Protein AF-A0A8C0AY41-F1 (afdb_monomer_lite)

Sequence (100 aa):
LYASNGETKVIDTNKLPVIRKKIRPIAKQGPLESRHLWQHVTNSLKEGNIDAATEHKHRLEERQRAEERQRVALTMPWKPKYFAKEGDGWLYLNPLWKTH

Radius of gyration: 20.91 Å; chains: 1; bounding box: 33×52×48 Å

Organism: NCBI:txid224669

pLDDT: mean 91.55, std 12.33, range [37.72, 98.75]

Foldseek 3Di:
DDDPPNDDDDDDPVPDDDDDDDDDDLVPDDCPDVCNVQVQLVVCVVVVNNVSNVVSVVVSVVVVVVVVVVCVVVVHDDDDPQWDDDPPDIDGPDDPVPDD

InterPro domains:
  IPR000648 Oxysterol-binding protein [PF01237] (44-98)
  IPR000648 Oxysterol-binding protein [PTHR10972] (13-90)
  IPR037239 Oxysterol-binding protein superfamily [SSF144000] (7-99)

Structure (mmCIF, N/CA/C/O backbone):
data_AF-A0A8C0AY41-F1
#
_entry.id   AF-A0A8C0AY41-F1
#
loop_
_atom_site.group_PDB
_atom_site.id
_atom_site.type_symbol
_atom_site.label_atom_id
_atom_site.label_alt_id
_atom_site.label_comp_id
_atom_site.label_asym_id
_atom_site.label_entity_id
_atom_site.label_seq_id
_atom_site.pdbx_PDB_ins_code
_atom_site.Cartn_x
_atom_site.Cartn_y
_atom_site.Cartn_z
_atom_site.occupancy
_atom_site.B_iso_or_equiv
_atom_site.auth_seq_id
_atom_site.auth_comp_id
_atom_site.auth_asym_id
_atom_site.auth_atom_id
_atom_site.pdbx_PDB_model_num
ATOM 1 N N . LEU A 1 1 ? 2.010 24.049 17.092 1.00 43.34 1 LEU A N 1
ATOM 2 C CA . LEU A 1 1 ? 1.188 25.198 17.530 1.00 43.34 1 LEU A CA 1
ATOM 3 C C . LEU A 1 1 ? 1.234 25.240 19.051 1.00 43.34 1 LEU A C 1
ATOM 5 O O . LEU A 1 1 ? 0.388 24.639 19.698 1.00 43.34 1 LEU A O 1
ATOM 9 N N . TYR A 1 2 ? 2.276 25.849 19.613 1.00 37.72 2 TYR A N 1
ATOM 10 C CA . TYR A 1 2 ? 2.330 26.122 21.048 1.00 37.72 2 TYR A CA 1
ATOM 11 C C . TYR A 1 2 ? 1.508 27.385 21.289 1.00 37.72 2 TYR A C 1
ATOM 13 O O . TYR A 1 2 ? 1.724 28.389 20.610 1.00 37.72 2 TYR A O 1
ATOM 21 N N . ALA A 1 3 ? 0.519 27.320 22.177 1.00 54.38 3 ALA A N 1
ATOM 22 C CA . ALA A 1 3 ? -0.160 28.523 22.631 1.00 54.38 3 ALA A CA 1
ATOM 23 C C . ALA A 1 3 ? 0.858 29.368 23.416 1.00 54.38 3 ALA A C 1
ATOM 25 O O . ALA A 1 3 ? 1.620 28.831 24.221 1.00 54.38 3 ALA A O 1
ATOM 26 N N . SER A 1 4 ? 0.907 30.676 23.158 1.00 64.50 4 SER A N 1
ATOM 27 C CA . SER A 1 4 ? 1.909 31.605 23.707 1.00 64.50 4 SER A CA 1
ATOM 28 C C . SER A 1 4 ? 1.799 31.841 25.223 1.00 64.50 4 SER A C 1
ATOM 30 O O . SER A 1 4 ? 2.434 32.749 25.745 1.00 64.50 4 SER A O 1
ATOM 32 N N . ASN A 1 5 ? 0.989 31.053 25.930 1.00 64.44 5 ASN A N 1
ATOM 33 C CA . ASN A 1 5 ? 0.689 31.168 27.357 1.00 64.44 5 ASN A CA 1
ATOM 34 C C . ASN A 1 5 ? 1.175 29.964 28.189 1.00 64.44 5 ASN A C 1
ATOM 36 O O . ASN A 1 5 ? 0.856 29.881 29.369 1.00 64.44 5 ASN A O 1
ATOM 40 N N . GLY A 1 6 ? 1.918 29.019 27.602 1.00 63.97 6 GLY A N 1
ATOM 41 C CA . GLY A 1 6 ? 2.394 27.831 28.324 1.00 63.97 6 GLY A CA 1
ATOM 42 C C . GLY A 1 6 ? 1.305 26.793 28.632 1.00 63.97 6 GLY A C 1
ATOM 43 O O . GLY A 1 6 ? 1.596 25.777 29.262 1.00 63.97 6 GLY A O 1
ATOM 44 N N . GLU A 1 7 ? 0.067 26.986 28.161 1.00 67.56 7 GLU A N 1
ATOM 45 C CA . GLU A 1 7 ? -0.987 25.983 28.303 1.00 67.56 7 GLU A CA 1
ATOM 46 C C . GLU A 1 7 ? -0.770 24.826 27.325 1.00 67.56 7 GLU A C 1
ATOM 48 O O . GLU A 1 7 ? -0.838 24.973 26.099 1.00 67.56 7 GLU A O 1
ATOM 53 N N . THR A 1 8 ? -0.563 23.632 27.875 1.00 72.56 8 THR A N 1
ATOM 54 C CA . THR A 1 8 ? -0.574 22.400 27.087 1.00 72.56 8 THR A CA 1
ATOM 55 C C . THR A 1 8 ? -2.021 21.980 26.854 1.00 72.56 8 THR A C 1
ATOM 57 O O . THR A 1 8 ? -2.698 21.507 27.765 1.00 72.56 8 THR A O 1
ATOM 60 N N . LYS A 1 9 ? -2.514 22.134 25.621 1.00 79.06 9 LYS A N 1
ATOM 61 C CA . LYS A 1 9 ? -3.829 21.614 25.225 1.00 79.06 9 LYS A CA 1
ATOM 62 C C . LYS A 1 9 ? -3.728 20.111 24.977 1.00 79.06 9 LYS A C 1
ATOM 64 O O . LYS A 1 9 ? -3.204 19.683 23.950 1.00 79.06 9 LYS A O 1
ATOM 69 N N . VAL A 1 10 ? -4.233 19.319 25.918 1.00 88.38 10 VAL A N 1
ATOM 70 C CA . VAL A 1 10 ? -4.354 17.861 25.787 1.00 88.38 10 VAL A CA 1
ATOM 71 C C . VAL A 1 10 ? -5.707 17.524 25.164 1.00 88.38 10 VAL A C 1
ATOM 73 O O . VAL A 1 10 ? -6.738 18.046 25.584 1.00 88.38 10 VAL A O 1
ATOM 76 N N . ILE A 1 11 ? -5.705 16.654 24.153 1.00 90.56 11 ILE A N 1
ATOM 77 C CA . ILE A 1 11 ? -6.919 16.169 23.490 1.00 90.56 11 ILE A CA 1
ATOM 78 C C . ILE A 1 11 ? -7.170 14.725 23.921 1.00 90.56 11 ILE A C 1
ATOM 80 O O . ILE A 1 11 ? -6.297 13.872 23.782 1.00 90.56 11 ILE A O 1
ATOM 84 N N . ASP A 1 12 ? -8.380 14.451 24.406 1.00 92.25 12 ASP A N 1
ATOM 85 C CA . ASP A 1 12 ? -8.841 13.099 24.719 1.00 92.25 12 ASP A CA 1
ATOM 86 C C . ASP A 1 12 ? -9.343 12.407 23.445 1.00 92.25 12 ASP A C 1
ATOM 88 O O . ASP A 1 12 ? -10.417 12.718 22.924 1.00 92.25 12 ASP A O 1
ATOM 92 N N . THR A 1 13 ? -8.555 11.467 22.926 1.00 93.69 13 THR A N 1
ATOM 93 C CA . THR A 1 13 ? -8.851 10.767 21.670 1.00 93.69 13 THR A CA 1
ATOM 94 C C . THR A 1 13 ? -10.049 9.824 21.769 1.00 93.69 13 THR A C 1
ATOM 96 O O . THR A 1 13 ? -10.673 9.561 20.743 1.00 93.69 13 THR A O 1
ATOM 99 N N . ASN A 1 14 ? -10.431 9.372 22.970 1.00 94.25 14 ASN A N 1
ATOM 100 C CA . ASN A 1 14 ? -11.604 8.510 23.165 1.00 94.25 14 ASN A CA 1
ATOM 101 C C . ASN A 1 14 ? -12.921 9.273 22.979 1.00 94.25 14 ASN A C 1
ATOM 103 O O . ASN A 1 14 ? -13.955 8.671 22.696 1.00 94.25 14 ASN A O 1
ATOM 107 N N . LYS A 1 15 ? -12.888 10.602 23.131 1.00 93.38 15 LYS A N 1
ATOM 108 C CA . LYS A 1 15 ? -14.055 11.482 22.971 1.00 93.38 15 LYS A CA 1
ATOM 109 C C . LYS A 1 15 ? -14.248 11.972 21.538 1.00 93.38 15 LYS A C 1
ATOM 111 O O . LYS A 1 15 ? -15.257 12.610 21.245 1.00 93.38 15 LYS A O 1
ATOM 116 N N . LEU A 1 16 ? -13.297 11.705 20.644 1.00 94.31 16 LEU A N 1
ATOM 117 C CA . LEU A 1 16 ? -13.374 12.152 19.259 1.00 94.31 16 LEU A CA 1
ATOM 118 C C . LEU A 1 16 ? -14.110 11.128 18.382 1.00 94.31 16 LEU A C 1
ATOM 120 O O . LEU A 1 16 ? -13.796 9.937 18.427 1.00 94.31 16 LEU A O 1
ATOM 124 N N . PRO A 1 17 ? -15.042 11.565 17.518 1.00 95.00 17 PRO A N 1
ATOM 125 C CA . PRO A 1 17 ? -15.669 10.669 16.559 1.00 95.00 17 PRO A CA 1
ATOM 126 C C . PRO A 1 17 ? -14.665 10.220 15.486 1.00 95.00 17 PRO A C 1
ATOM 128 O O . PRO A 1 17 ? -13.942 11.027 14.897 1.00 95.00 17 PRO A O 1
ATOM 131 N N . VAL A 1 18 ? -14.664 8.924 15.166 1.00 95.38 18 VAL A N 1
ATOM 132 C CA . VAL A 1 18 ? -13.842 8.371 14.079 1.00 95.38 18 VAL A CA 1
ATOM 133 C C . VAL A 1 18 ? -14.531 8.602 12.733 1.00 95.38 18 VAL A C 1
ATOM 135 O O . VAL A 1 18 ? -15.490 7.916 12.377 1.00 95.38 18 VAL A O 1
ATOM 138 N N . ILE A 1 19 ? -14.007 9.532 11.935 1.00 95.25 19 ILE A N 1
ATOM 139 C CA . ILE A 1 19 ? -14.513 9.810 10.585 1.00 95.25 19 ILE A CA 1
ATOM 140 C C . ILE A 1 19 ? -13.825 8.879 9.578 1.00 95.25 19 ILE A C 1
ATOM 142 O O . ILE A 1 19 ? -12.645 9.028 9.257 1.00 95.25 19 ILE A O 1
ATOM 146 N N . ARG A 1 20 ? -14.564 7.897 9.050 1.00 95.44 20 ARG A N 1
ATOM 147 C CA . ARG A 1 20 ? -14.034 6.940 8.064 1.00 95.44 20 ARG A CA 1
ATOM 148 C C . ARG A 1 20 ? -13.927 7.563 6.670 1.00 95.44 20 ARG A C 1
ATOM 150 O O . ARG A 1 20 ? -14.835 8.250 6.206 1.00 95.44 20 ARG A O 1
ATOM 157 N N . LYS A 1 21 ? -12.849 7.239 5.949 1.00 94.62 21 LYS A N 1
ATOM 158 C CA . LYS A 1 21 ? -12.685 7.612 4.535 1.00 94.62 21 LYS A CA 1
ATOM 159 C C . LYS A 1 21 ? -13.758 6.939 3.668 1.00 94.62 21 LYS A C 1
ATOM 161 O O . LYS A 1 21 ? -13.966 5.729 3.768 1.00 94.62 21 LYS A O 1
ATOM 166 N N . LYS A 1 22 ? -14.385 7.703 2.767 1.00 95.88 22 LYS A N 1
ATOM 167 C CA . LYS A 1 22 ? -15.245 7.162 1.701 1.00 95.88 22 LYS A CA 1
ATOM 168 C C . LYS A 1 22 ? -14.362 6.595 0.592 1.00 95.88 22 LYS A C 1
ATOM 170 O O . LYS A 1 22 ? -13.484 7.288 0.090 1.00 95.88 22 LYS A O 1
ATOM 175 N N . ILE A 1 23 ? -14.567 5.331 0.237 1.00 95.44 23 ILE A N 1
ATOM 176 C CA . ILE A 1 23 ? -13.727 4.612 -0.729 1.00 95.44 23 ILE A CA 1
ATOM 177 C C . ILE A 1 23 ? -14.640 3.901 -1.725 1.00 95.44 23 ILE A C 1
ATOM 179 O O . ILE A 1 23 ? -15.675 3.358 -1.337 1.00 95.44 23 ILE A O 1
ATOM 183 N N . ARG A 1 24 ? -14.266 3.911 -3.009 1.00 96.94 24 ARG A N 1
ATOM 184 C CA . ARG A 1 24 ? -15.043 3.261 -4.074 1.00 96.94 24 ARG A CA 1
ATOM 185 C C . ARG A 1 24 ? -15.113 1.736 -3.877 1.00 96.94 24 ARG A C 1
ATOM 187 O O . ARG A 1 24 ? -14.176 1.159 -3.315 1.00 96.94 24 ARG A O 1
ATOM 194 N N . PRO A 1 25 ? -16.168 1.063 -4.375 1.00 97.56 25 PRO A N 1
ATOM 195 C CA . PRO A 1 25 ? -16.218 -0.399 -4.435 1.00 97.56 25 PRO A CA 1
ATOM 196 C C . PRO A 1 25 ? -15.007 -0.980 -5.173 1.00 97.56 25 PRO A C 1
ATOM 198 O O . PRO A 1 25 ? -14.526 -0.356 -6.116 1.00 97.56 25 PRO A O 1
ATOM 201 N N . ILE A 1 26 ? -14.543 -2.173 -4.783 1.00 97.31 26 ILE A N 1
ATOM 202 C CA . ILE A 1 26 ? -13.339 -2.802 -5.365 1.00 97.31 26 ILE A CA 1
ATOM 203 C C . ILE A 1 26 ? -13.477 -3.000 -6.882 1.00 97.31 26 ILE A C 1
ATOM 205 O O . ILE A 1 26 ? -12.545 -2.694 -7.614 1.00 97.31 26 ILE A O 1
ATOM 209 N N . ALA A 1 27 ? -14.667 -3.364 -7.370 1.00 97.25 27 ALA A N 1
ATOM 210 C CA . ALA A 1 27 ? -14.950 -3.486 -8.806 1.00 97.25 27 ALA A CA 1
ATOM 211 C C . ALA A 1 27 ? -14.752 -2.177 -9.606 1.00 97.25 27 ALA A C 1
ATOM 213 O O . ALA A 1 27 ? -14.666 -2.207 -10.827 1.00 97.25 27 ALA A O 1
ATOM 214 N N . LYS A 1 28 ? -14.689 -1.020 -8.930 1.00 97.75 28 LYS A N 1
ATOM 215 C CA . LYS A 1 28 ? -14.425 0.306 -9.518 1.00 97.75 28 LYS A CA 1
ATOM 216 C C . LYS A 1 28 ? -13.031 0.845 -9.165 1.00 97.75 28 LYS A C 1
ATOM 218 O O . LYS A 1 28 ? -12.786 2.045 -9.310 1.00 97.75 28 LYS A O 1
ATOM 223 N N . GLN A 1 29 ? -12.151 0.006 -8.626 1.00 98.12 29 GLN A N 1
ATOM 224 C CA . GLN A 1 29 ? -10.773 0.358 -8.304 1.00 98.12 29 GLN A CA 1
ATOM 225 C C . GLN A 1 29 ? -9.817 -0.223 -9.345 1.00 98.12 29 GLN A C 1
ATOM 227 O O . GLN A 1 29 ? -9.973 -1.363 -9.782 1.00 98.12 29 GLN A O 1
ATOM 232 N N . GLY A 1 30 ? -8.795 0.546 -9.713 1.00 97.31 30 GLY A N 1
ATOM 233 C CA . GLY A 1 30 ? -7.719 0.067 -10.574 1.00 97.31 30 GLY A CA 1
ATOM 234 C C . GLY A 1 30 ? -6.928 -1.087 -9.937 1.00 97.31 30 GLY A C 1
ATOM 235 O O . GLY A 1 30 ? -6.920 -1.230 -8.713 1.00 97.31 30 GLY A O 1
ATOM 236 N N . PRO A 1 31 ? -6.209 -1.887 -10.742 1.00 96.31 31 PRO A N 1
ATOM 237 C CA . PRO A 1 31 ? -5.516 -3.091 -10.270 1.00 96.31 31 PRO A CA 1
ATOM 238 C C . PRO A 1 31 ? -4.394 -2.811 -9.258 1.00 96.31 31 PRO A C 1
ATOM 240 O O . PRO A 1 31 ? -4.036 -3.691 -8.484 1.00 96.31 31 PRO A O 1
ATOM 243 N N . LEU A 1 32 ? -3.839 -1.593 -9.253 1.00 96.19 32 LEU A N 1
ATOM 244 C CA . LEU A 1 32 ? -2.786 -1.160 -8.324 1.00 96.19 32 LEU A CA 1
ATOM 245 C C . LEU A 1 32 ? -3.325 -0.363 -7.123 1.00 96.19 32 LEU A C 1
ATOM 247 O O . LEU A 1 32 ? -2.545 0.085 -6.285 1.00 96.19 32 LEU A O 1
ATOM 251 N N . GLU A 1 33 ? -4.642 -0.152 -7.023 1.00 97.31 33 GLU A N 1
ATOM 252 C CA . GLU A 1 33 ? -5.237 0.470 -5.837 1.00 97.31 33 GLU A CA 1
ATOM 253 C C . GLU A 1 33 ? -5.238 -0.528 -4.673 1.00 97.31 33 GLU A C 1
ATOM 255 O O . GLU A 1 33 ? -5.599 -1.692 -4.836 1.00 97.31 33 GLU A O 1
ATOM 260 N N . SER A 1 34 ? -4.852 -0.078 -3.476 1.00 97.56 34 SER A N 1
ATOM 261 C CA . SER A 1 34 ? -4.466 -0.973 -2.378 1.00 97.56 34 SER A CA 1
ATOM 262 C C . SER A 1 34 ? -5.527 -2.005 -1.990 1.00 97.56 34 SER A C 1
ATOM 264 O O . SER A 1 34 ? -5.171 -3.150 -1.740 1.00 97.56 34 SER A O 1
ATOM 266 N N . ARG A 1 35 ? -6.821 -1.643 -1.944 1.00 97.38 35 ARG A N 1
ATOM 267 C CA . ARG A 1 35 ? -7.866 -2.614 -1.560 1.00 97.38 35 ARG A CA 1
ATOM 268 C C . ARG A 1 35 ? -8.091 -3.677 -2.627 1.00 97.38 35 ARG A C 1
ATOM 270 O O . ARG A 1 35 ? -8.404 -4.799 -2.258 1.00 97.38 35 ARG A O 1
ATOM 277 N N . HIS A 1 36 ? -7.957 -3.327 -3.904 1.00 98.25 36 HIS A N 1
ATOM 278 C CA . HIS A 1 36 ? -8.030 -4.296 -4.993 1.00 98.25 36 HIS A CA 1
ATOM 279 C C . HIS A 1 36 ? -6.776 -5.176 -4.987 1.00 98.25 36 HIS A C 1
ATOM 281 O O . HIS A 1 36 ? -6.875 -6.395 -4.902 1.00 98.25 36 HIS A O 1
ATOM 287 N N . LEU A 1 37 ? -5.597 -4.551 -4.960 1.00 98.25 37 LEU A N 1
ATOM 288 C CA . LEU A 1 37 ? -4.306 -5.231 -5.015 1.00 98.25 37 LEU A CA 1
ATOM 289 C C . LEU A 1 37 ? -4.134 -6.275 -3.898 1.00 98.25 37 LEU A C 1
ATOM 291 O O . LEU A 1 37 ? -3.623 -7.362 -4.145 1.00 98.25 37 LEU A O 1
ATOM 295 N N . TRP A 1 38 ? -4.590 -5.956 -2.684 1.00 98.50 38 TRP A N 1
ATOM 296 C CA . TRP A 1 38 ? -4.458 -6.812 -1.500 1.00 98.50 38 TRP A CA 1
ATOM 297 C C . TRP A 1 38 ? -5.727 -7.600 -1.148 1.00 98.50 38 TRP A C 1
ATOM 299 O O . TRP A 1 38 ? -5.765 -8.231 -0.089 1.00 98.50 38 TRP A O 1
ATOM 309 N N . GLN A 1 39 ? -6.769 -7.580 -1.992 1.00 98.38 39 GLN A N 1
ATOM 310 C CA . GLN A 1 39 ? -8.088 -8.123 -1.642 1.00 98.38 39 GLN A CA 1
ATOM 311 C C . GLN A 1 39 ? -8.005 -9.564 -1.126 1.00 98.38 39 GLN A C 1
ATOM 313 O O . GLN A 1 39 ? -8.515 -9.846 -0.044 1.00 98.38 39 GLN A O 1
ATOM 318 N N . HIS A 1 40 ? -7.323 -10.446 -1.858 1.00 98.50 40 HIS A N 1
ATOM 319 C CA . HIS A 1 40 ? -7.230 -11.866 -1.517 1.00 98.50 40 HIS A CA 1
ATOM 320 C C . HIS A 1 40 ? -6.511 -12.105 -0.187 1.00 98.50 40 HIS A C 1
ATOM 322 O O . HIS A 1 40 ? -7.055 -12.784 0.674 1.00 98.50 40 HIS A O 1
ATOM 328 N N . VAL A 1 41 ? -5.367 -11.448 0.039 1.00 98.75 41 VAL A N 1
ATOM 329 C CA . VAL A 1 41 ? -4.644 -11.517 1.321 1.00 98.75 41 VAL A CA 1
ATOM 330 C C . VAL A 1 41 ? -5.554 -11.088 2.471 1.00 98.75 41 VAL A C 1
ATOM 332 O O . VAL A 1 41 ? -5.692 -11.795 3.464 1.00 98.75 41 VAL A O 1
ATOM 335 N N . THR A 1 42 ? -6.223 -9.940 2.333 1.00 98.31 42 THR A N 1
ATOM 336 C CA . THR A 1 42 ? -7.074 -9.411 3.408 1.00 98.31 42 THR A CA 1
ATOM 337 C C . THR A 1 42 ? -8.346 -10.224 3.638 1.00 98.31 42 THR A C 1
ATOM 339 O O . THR A 1 42 ? -8.855 -10.220 4.755 1.00 98.31 42 THR A O 1
ATOM 342 N N . ASN A 1 43 ? -8.869 -10.906 2.617 1.00 98.50 43 ASN A N 1
ATOM 343 C CA . ASN A 1 43 ? -10.015 -11.799 2.765 1.00 98.50 43 ASN A CA 1
ATOM 344 C C . ASN A 1 43 ? -9.612 -13.069 3.520 1.00 98.50 43 ASN A C 1
ATOM 346 O O . ASN A 1 43 ? -10.232 -13.369 4.534 1.00 98.50 43 ASN A O 1
ATOM 350 N N . SER A 1 44 ? -8.516 -13.723 3.126 1.00 98.75 44 SER A N 1
ATOM 351 C CA . SER A 1 44 ? -8.008 -14.907 3.829 1.00 98.75 44 SER A CA 1
ATOM 352 C C . SER A 1 44 ? -7.662 -14.607 5.289 1.00 98.75 44 SER A C 1
ATOM 354 O O . SER A 1 44 ? -8.005 -15.384 6.173 1.00 98.75 44 SER A O 1
ATOM 356 N N . LEU A 1 45 ? -7.079 -13.434 5.576 1.00 98.69 45 LEU A N 1
ATOM 357 C CA . LEU A 1 45 ? -6.838 -12.996 6.957 1.00 98.69 45 LEU A CA 1
ATOM 358 C C . LEU A 1 45 ? -8.135 -12.829 7.763 1.00 98.69 45 LEU A C 1
ATOM 360 O O . LEU A 1 45 ? -8.173 -13.204 8.930 1.00 98.69 45 LEU A O 1
ATOM 364 N N . LYS A 1 46 ? -9.202 -12.284 7.164 1.00 98.38 46 LYS A N 1
ATOM 365 C CA . LYS A 1 46 ? -10.511 -12.159 7.835 1.00 98.38 46 LYS A CA 1
ATOM 366 C C . LYS A 1 46 ? -11.158 -13.512 8.110 1.00 98.38 46 LYS A C 1
ATOM 368 O O . LYS A 1 46 ? -11.880 -13.638 9.090 1.00 98.38 46 LYS A O 1
ATOM 373 N N . GLU A 1 47 ? -10.908 -14.489 7.249 1.00 98.44 47 GLU A N 1
ATOM 374 C CA . GLU A 1 47 ? -11.374 -15.871 7.395 1.00 98.44 47 GLU A CA 1
ATOM 375 C C . GLU A 1 47 ? -10.490 -16.690 8.353 1.00 98.44 47 GLU A C 1
ATOM 377 O O . GLU A 1 47 ? -10.820 -17.828 8.667 1.00 98.44 47 GLU A O 1
ATOM 382 N N . GLY A 1 48 ? -9.370 -16.129 8.825 1.00 98.38 48 GLY A N 1
ATOM 383 C CA . GLY A 1 48 ? -8.400 -16.831 9.669 1.00 98.38 48 GLY A CA 1
ATOM 384 C C . GLY A 1 48 ? -7.524 -17.839 8.914 1.00 98.38 48 GLY A C 1
ATOM 385 O O . GLY A 1 48 ? -6.779 -18.586 9.543 1.00 98.38 48 GLY A O 1
ATOM 386 N N . ASN A 1 49 ? -7.572 -17.860 7.579 1.00 98.50 49 ASN A N 1
ATOM 387 C CA . ASN A 1 49 ? -6.773 -18.754 6.748 1.00 98.50 49 ASN A CA 1
ATOM 388 C C . ASN A 1 49 ? -5.388 -18.145 6.467 1.00 98.50 49 ASN A C 1
ATOM 390 O O . ASN A 1 49 ? -5.184 -17.406 5.498 1.00 98.50 49 ASN A O 1
ATOM 394 N N . ILE A 1 50 ? -4.436 -18.441 7.351 1.00 98.62 50 ILE A N 1
ATOM 395 C CA . ILE A 1 50 ? -3.075 -17.888 7.302 1.00 98.62 50 ILE A CA 1
ATOM 396 C C . ILE A 1 50 ? -2.266 -18.440 6.125 1.00 98.62 50 ILE A C 1
ATOM 398 O O . ILE A 1 50 ? -1.521 -17.684 5.494 1.00 98.62 50 ILE A O 1
ATOM 402 N N . ASP A 1 51 ? -2.445 -19.716 5.786 1.00 98.69 51 ASP A N 1
ATOM 403 C CA . ASP A 1 51 ? -1.727 -20.354 4.679 1.00 98.69 51 ASP A CA 1
ATOM 404 C C . ASP A 1 51 ? -2.109 -19.703 3.345 1.00 98.69 51 ASP A C 1
ATOM 406 O O . ASP A 1 51 ? -1.239 -19.234 2.607 1.00 98.69 51 ASP A O 1
ATOM 410 N N . ALA A 1 52 ? -3.412 -19.536 3.091 1.00 98.69 52 ALA A N 1
ATOM 411 C CA . ALA A 1 52 ? -3.896 -18.855 1.890 1.00 98.69 52 ALA A CA 1
ATOM 412 C C . ALA A 1 52 ? -3.465 -17.379 1.844 1.00 98.69 52 ALA A C 1
ATOM 414 O O . ALA A 1 52 ? -3.064 -16.872 0.793 1.00 98.69 52 ALA A O 1
ATOM 415 N N . ALA A 1 53 ? -3.492 -16.672 2.982 1.00 98.75 53 ALA A N 1
ATOM 416 C CA . ALA A 1 53 ? -3.002 -15.295 3.051 1.00 98.75 53 ALA A CA 1
ATOM 417 C C . ALA A 1 53 ? -1.513 -15.200 2.675 1.00 98.75 53 ALA A C 1
ATOM 419 O O . ALA A 1 53 ? -1.116 -14.292 1.936 1.00 98.75 53 ALA A O 1
ATOM 420 N N . THR A 1 54 ? -0.704 -16.148 3.153 1.00 98.69 54 THR A N 1
ATOM 421 C CA . THR A 1 54 ? 0.733 -16.233 2.871 1.00 98.69 54 THR A CA 1
ATOM 422 C C . THR A 1 54 ? 0.992 -16.517 1.397 1.00 98.69 54 THR A C 1
ATOM 424 O O . THR A 1 54 ? 1.802 -15.822 0.782 1.00 98.69 54 THR A O 1
ATOM 427 N N . GLU A 1 55 ? 0.266 -17.459 0.796 1.00 98.75 55 GLU A N 1
ATOM 428 C CA . GLU A 1 55 ? 0.378 -17.771 -0.631 1.00 98.75 55 GLU A CA 1
ATOM 429 C C . GLU A 1 55 ? 0.000 -16.565 -1.506 1.00 98.75 55 GLU A C 1
ATOM 431 O O . GLU A 1 55 ? 0.754 -16.167 -2.401 1.00 98.75 55 GLU A O 1
ATOM 436 N N . HIS A 1 56 ? -1.132 -15.915 -1.216 1.00 98.75 56 HIS A N 1
ATOM 437 C CA . HIS A 1 56 ? -1.564 -14.720 -1.940 1.00 98.75 56 HIS A CA 1
ATOM 438 C C . HIS A 1 56 ? -0.557 -13.570 -1.818 1.00 98.75 56 HIS A C 1
ATOM 440 O O . HIS A 1 56 ? -0.275 -12.897 -2.815 1.00 98.75 56 HIS A O 1
ATOM 446 N N . LYS A 1 57 ? 0.015 -13.362 -0.624 1.00 98.75 57 LYS A N 1
ATOM 447 C CA . LYS A 1 57 ? 1.071 -12.368 -0.393 1.00 98.75 57 LYS A CA 1
ATOM 448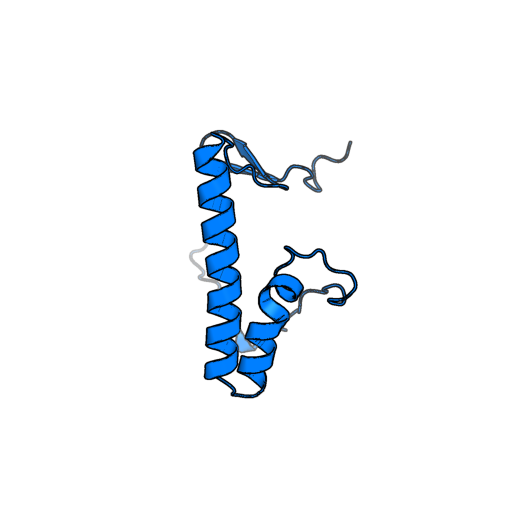 C C . LYS A 1 57 ? 2.320 -12.710 -1.200 1.00 98.75 57 LYS A C 1
ATOM 450 O O . LYS A 1 57 ? 2.837 -11.850 -1.910 1.00 98.75 57 LYS A O 1
ATOM 455 N N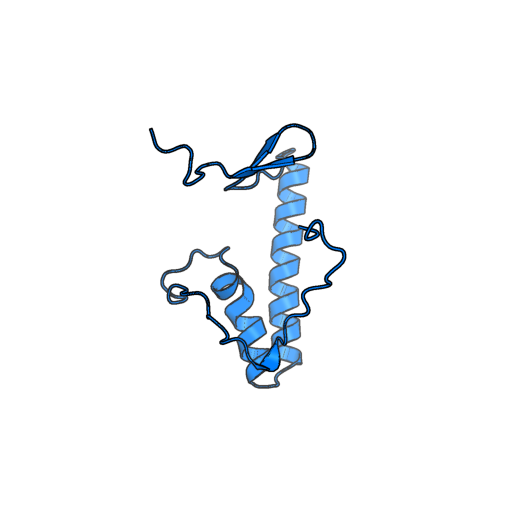 . HIS A 1 58 ? 2.772 -13.960 -1.133 1.00 98.75 58 HIS A N 1
ATOM 456 C CA . HIS A 1 58 ? 3.960 -14.416 -1.842 1.00 98.75 58 HIS A CA 1
ATOM 457 C C . HIS A 1 58 ? 3.826 -14.204 -3.355 1.00 98.75 58 HIS A C 1
ATOM 459 O O . HIS A 1 58 ? 4.698 -13.592 -3.971 1.00 98.75 58 HIS A O 1
ATOM 465 N N . ARG A 1 59 ? 2.695 -14.612 -3.944 1.00 98.56 59 ARG A N 1
ATOM 466 C CA . ARG A 1 59 ? 2.410 -14.421 -5.374 1.00 98.56 59 ARG A CA 1
ATOM 467 C C . ARG A 1 59 ? 2.429 -12.947 -5.781 1.00 98.56 59 ARG A C 1
ATOM 469 O O . ARG A 1 59 ? 2.963 -12.605 -6.838 1.00 98.56 59 ARG A O 1
ATOM 476 N N . LEU A 1 60 ? 1.836 -12.074 -4.964 1.00 98.38 60 LEU A N 1
ATOM 477 C CA . LEU A 1 60 ? 1.815 -10.633 -5.211 1.00 98.38 60 LEU A CA 1
ATOM 478 C C . LEU A 1 60 ? 3.235 -10.047 -5.236 1.00 98.38 60 LEU A C 1
ATOM 480 O O . LEU A 1 60 ? 3.587 -9.319 -6.166 1.00 98.38 60 LEU A O 1
ATOM 484 N N . GLU A 1 61 ? 4.033 -10.364 -4.219 1.00 98.50 61 GLU A N 1
ATOM 485 C CA . GLU A 1 61 ? 5.389 -9.839 -4.044 1.00 98.50 61 GLU A CA 1
ATOM 486 C C . GLU A 1 61 ? 6.361 -10.398 -5.086 1.00 98.50 61 GLU A C 1
ATOM 488 O O . GLU A 1 61 ? 7.212 -9.661 -5.581 1.00 98.50 61 GLU A O 1
ATOM 493 N N . GLU A 1 62 ? 6.225 -11.672 -5.465 1.00 98.56 62 GLU A N 1
ATOM 494 C CA . GLU A 1 62 ? 7.034 -12.275 -6.530 1.00 98.56 62 GLU A CA 1
ATOM 495 C C . GLU A 1 62 ? 6.772 -11.595 -7.874 1.00 98.56 62 GLU A C 1
ATOM 497 O O . GLU A 1 62 ? 7.715 -11.253 -8.588 1.00 98.56 62 GLU A O 1
ATOM 502 N N . ARG A 1 63 ? 5.501 -11.308 -8.194 1.00 98.00 63 ARG A N 1
ATOM 503 C CA . ARG A 1 63 ? 5.153 -10.539 -9.395 1.00 98.00 63 ARG A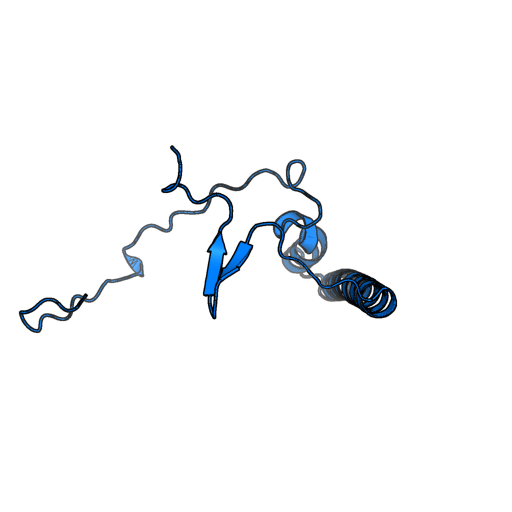 CA 1
ATOM 504 C C . ARG A 1 63 ? 5.833 -9.168 -9.391 1.00 98.00 63 ARG A C 1
ATOM 506 O O . ARG A 1 63 ? 6.436 -8.794 -10.391 1.00 98.00 63 ARG A O 1
ATOM 513 N N . GLN A 1 64 ? 5.792 -8.443 -8.272 1.00 97.44 64 GLN A N 1
ATOM 514 C CA . GLN A 1 64 ? 6.448 -7.134 -8.165 1.00 97.44 64 GLN A CA 1
ATOM 515 C C . GLN A 1 64 ? 7.976 -7.231 -8.296 1.00 97.44 64 GLN A C 1
ATOM 517 O O . GLN A 1 64 ? 8.578 -6.411 -8.987 1.00 97.44 64 GLN A O 1
ATOM 522 N N . ARG A 1 65 ? 8.603 -8.261 -7.708 1.00 98.25 65 ARG A N 1
ATOM 523 C CA . ARG A 1 65 ? 10.044 -8.528 -7.863 1.00 98.25 65 ARG A CA 1
ATOM 524 C C . ARG A 1 65 ? 10.419 -8.887 -9.302 1.00 98.25 65 ARG A C 1
ATOM 526 O O . ARG A 1 65 ? 11.488 -8.504 -9.770 1.00 98.25 65 ARG A O 1
ATOM 533 N N . ALA A 1 66 ? 9.568 -9.605 -10.032 1.00 98.06 66 ALA A N 1
ATOM 534 C CA . ALA A 1 66 ? 9.773 -9.873 -11.456 1.00 98.06 66 ALA A CA 1
ATOM 535 C C . ALA A 1 66 ? 9.660 -8.594 -12.309 1.00 98.06 66 ALA A C 1
ATOM 537 O O . ALA A 1 66 ? 10.542 -8.328 -13.124 1.00 98.06 66 ALA A O 1
ATOM 538 N N . GLU A 1 67 ? 8.635 -7.769 -12.074 1.00 96.00 67 GLU A N 1
ATOM 539 C CA . GLU A 1 67 ? 8.457 -6.474 -12.750 1.00 96.00 67 GLU A CA 1
ATOM 540 C C . GLU A 1 67 ? 9.642 -5.530 -12.495 1.00 96.00 67 GLU A C 1
ATOM 542 O O . GLU A 1 67 ? 10.106 -4.838 -13.401 1.00 96.00 67 GLU A O 1
ATOM 547 N N . GLU A 1 68 ? 10.171 -5.508 -11.271 1.00 96.25 68 GLU A N 1
ATOM 548 C CA . GLU A 1 68 ? 11.357 -4.726 -10.932 1.00 96.25 68 GLU A CA 1
ATOM 549 C C . GLU A 1 68 ? 12.609 -5.220 -11.659 1.00 96.25 68 GLU A C 1
ATOM 551 O O . GLU A 1 68 ? 13.301 -4.411 -12.279 1.00 96.25 68 GLU A O 1
ATOM 556 N N . ARG A 1 69 ? 12.864 -6.537 -11.662 1.00 97.06 69 ARG A N 1
ATOM 557 C CA . ARG A 1 69 ? 13.968 -7.134 -12.432 1.00 97.06 69 ARG A CA 1
ATOM 558 C C . ARG A 1 69 ? 13.884 -6.762 -13.911 1.00 97.06 69 ARG A C 1
ATOM 560 O O . ARG A 1 69 ? 14.895 -6.389 -14.501 1.00 97.06 69 ARG A O 1
ATOM 567 N N . GLN A 1 70 ? 12.685 -6.804 -14.493 1.00 97.25 70 GLN A N 1
ATOM 568 C CA . GLN A 1 70 ? 12.464 -6.406 -15.882 1.00 97.25 70 GLN A CA 1
ATOM 569 C C . GLN A 1 70 ? 12.759 -4.917 -16.105 1.00 97.25 70 GLN A C 1
ATOM 571 O O . GLN A 1 70 ? 13.432 -4.567 -17.071 1.00 97.25 70 GLN A O 1
ATOM 576 N N . ARG A 1 71 ? 12.302 -4.032 -15.210 1.00 96.38 71 ARG A N 1
ATOM 577 C CA . ARG A 1 71 ? 12.605 -2.594 -15.294 1.00 96.38 71 ARG A CA 1
ATOM 578 C C . ARG A 1 71 ? 14.105 -2.321 -15.254 1.00 96.38 71 ARG A C 1
ATOM 580 O O . ARG A 1 71 ? 14.588 -1.546 -16.073 1.00 96.38 71 ARG A O 1
ATOM 587 N N . VAL A 1 72 ? 14.832 -2.970 -14.343 1.00 95.56 72 VAL A N 1
ATOM 588 C CA . VAL A 1 72 ? 16.294 -2.839 -14.237 1.00 95.56 72 VAL A CA 1
ATOM 589 C C . VAL A 1 72 ? 16.976 -3.338 -15.509 1.00 95.56 72 VAL A C 1
ATOM 591 O O . VAL A 1 72 ? 17.796 -2.616 -16.067 1.00 95.56 72 VAL A O 1
ATOM 594 N N . ALA A 1 73 ? 16.593 -4.515 -16.016 1.00 96.38 73 ALA A N 1
ATOM 595 C CA . ALA A 1 73 ? 17.149 -5.071 -17.252 1.00 96.38 73 ALA A CA 1
ATOM 596 C C . ALA A 1 73 ? 16.936 -4.151 -18.467 1.00 96.38 73 ALA A C 1
ATOM 598 O O . ALA A 1 73 ? 17.797 -4.054 -19.336 1.00 96.38 73 ALA A O 1
ATOM 599 N N . LEU A 1 74 ? 15.808 -3.438 -18.506 1.00 96.81 74 LEU A N 1
ATOM 600 C CA . LEU A 1 74 ? 15.480 -2.470 -19.555 1.00 96.81 74 LEU A CA 1
ATOM 601 C C . LEU A 1 74 ? 15.995 -1.050 -19.264 1.00 96.81 74 LEU A C 1
ATOM 603 O O . LEU A 1 74 ? 15.706 -0.135 -20.031 1.00 96.81 74 LEU A O 1
ATOM 607 N N . THR A 1 75 ? 16.729 -0.834 -18.165 1.00 95.81 75 THR A N 1
ATOM 608 C CA . THR A 1 75 ? 17.188 0.497 -17.716 1.00 95.81 75 THR A CA 1
ATOM 609 C C . THR A 1 75 ? 16.032 1.512 -17.617 1.00 95.81 75 THR A C 1
ATOM 611 O O . THR A 1 75 ? 16.174 2.708 -17.868 1.00 95.81 75 THR A O 1
ATOM 614 N N . MET A 1 76 ? 14.839 1.036 -17.248 1.00 93.69 76 MET A N 1
ATOM 615 C CA . MET A 1 76 ? 13.643 1.857 -17.090 1.00 93.69 76 MET A CA 1
ATOM 616 C C . MET A 1 76 ? 13.474 2.257 -15.619 1.00 93.69 76 MET A C 1
ATOM 618 O O . MET A 1 76 ? 13.126 1.409 -14.794 1.00 93.69 76 MET A O 1
ATOM 622 N N . PRO A 1 77 ? 13.661 3.539 -15.253 1.00 89.88 77 PRO A N 1
ATOM 623 C CA . PRO A 1 77 ? 13.452 3.973 -13.879 1.00 89.88 77 PRO A CA 1
ATOM 624 C C . PRO A 1 77 ? 11.969 3.889 -13.498 1.00 89.88 77 PRO A C 1
ATOM 626 O O . PRO A 1 77 ? 11.081 4.205 -14.296 1.00 89.88 77 PRO A O 1
ATOM 629 N N . TRP A 1 78 ? 11.691 3.518 -12.246 1.00 91.56 78 TRP A N 1
ATOM 630 C CA . TRP A 1 78 ? 10.345 3.636 -11.690 1.00 91.56 78 TRP A CA 1
ATOM 631 C C . TRP A 1 78 ? 9.944 5.111 -11.581 1.00 91.56 78 TRP A C 1
ATOM 633 O O . TRP A 1 78 ? 10.688 5.930 -11.042 1.00 91.56 78 TRP A O 1
ATOM 643 N N . LYS A 1 79 ? 8.745 5.444 -12.067 1.00 91.62 79 LYS A N 1
ATOM 644 C CA . LYS A 1 79 ? 8.180 6.796 -12.003 1.00 91.62 79 LYS A CA 1
ATOM 645 C C . LYS A 1 79 ? 6.852 6.765 -11.241 1.00 91.62 79 LYS A C 1
ATOM 647 O O . LYS A 1 79 ? 5.916 6.108 -11.702 1.00 91.62 79 LYS A O 1
ATOM 652 N N . PRO A 1 80 ? 6.732 7.456 -10.093 1.00 94.06 80 PRO A N 1
ATOM 653 C CA . PRO A 1 80 ? 5.464 7.568 -9.383 1.00 94.06 80 PRO A CA 1
ATOM 654 C C . PRO A 1 80 ? 4.386 8.221 -10.253 1.00 94.06 80 PRO A C 1
ATOM 656 O O . PRO A 1 80 ? 4.618 9.240 -10.895 1.00 94.06 80 PRO A O 1
ATOM 659 N N . LYS A 1 81 ? 3.178 7.651 -10.251 1.00 94.25 81 LYS A N 1
ATOM 660 C CA . LYS A 1 81 ? 2.079 8.108 -11.119 1.00 94.25 81 LYS A CA 1
ATOM 661 C C . LYS A 1 81 ? 1.535 9.496 -10.758 1.00 94.25 81 LYS A C 1
ATOM 663 O O . LYS A 1 81 ? 1.054 10.209 -11.629 1.00 94.25 81 LYS A O 1
ATOM 668 N N . TYR A 1 82 ? 1.543 9.840 -9.473 1.00 94.94 82 TYR A N 1
ATOM 669 C CA . TYR A 1 82 ? 0.828 11.007 -8.946 1.00 94.94 82 TYR A CA 1
ATOM 670 C C . TYR A 1 82 ? 1.738 12.067 -8.327 1.00 94.94 82 TYR A C 1
ATOM 672 O O . TYR A 1 82 ? 1.243 13.112 -7.909 1.00 94.94 82 TYR A O 1
ATOM 680 N N . PHE A 1 83 ? 3.044 11.807 -8.259 1.00 95.56 83 PHE A N 1
ATOM 681 C CA . PHE A 1 83 ? 4.001 12.679 -7.590 1.00 95.56 83 PHE A CA 1
ATOM 682 C C . PHE A 1 83 ? 5.225 12.922 -8.469 1.00 95.56 83 PHE A C 1
ATOM 684 O O . PHE A 1 83 ? 5.751 11.985 -9.068 1.00 95.56 83 PHE A O 1
ATOM 691 N N . ALA A 1 84 ? 5.688 14.168 -8.503 1.00 94.06 84 ALA A N 1
ATOM 692 C CA . ALA A 1 84 ? 6.975 14.557 -9.067 1.00 94.06 84 ALA A CA 1
ATOM 693 C C . ALA A 1 84 ? 7.977 14.818 -7.940 1.00 94.06 84 ALA A C 1
ATOM 695 O O . ALA A 1 84 ? 7.604 15.322 -6.880 1.00 94.06 84 ALA A O 1
ATOM 696 N N . LYS A 1 85 ? 9.245 14.476 -8.172 1.00 93.19 85 LYS A N 1
ATOM 697 C CA . LYS A 1 85 ? 10.332 14.805 -7.249 1.00 93.19 85 LYS A CA 1
ATOM 698 C C . LYS A 1 85 ? 10.686 16.286 -7.406 1.00 93.19 85 LYS A C 1
ATOM 700 O O . LYS A 1 85 ? 10.903 16.731 -8.529 1.00 93.19 85 LYS A O 1
ATOM 705 N N . GLU A 1 86 ? 10.760 17.020 -6.302 1.00 92.50 86 GLU A N 1
ATOM 706 C CA . GLU A 1 86 ? 11.173 18.428 -6.270 1.00 92.50 86 GLU A CA 1
ATOM 707 C C . GLU A 1 86 ? 12.186 18.617 -5.136 1.00 92.50 86 GLU A C 1
ATOM 709 O O . GLU A 1 86 ? 11.829 18.545 -3.962 1.00 92.50 86 GLU A O 1
ATOM 714 N N . GLY A 1 87 ? 13.468 18.789 -5.484 1.00 91.50 87 GLY A N 1
ATOM 715 C CA . GLY A 1 87 ? 14.563 18.765 -4.509 1.00 91.50 87 GLY A CA 1
ATOM 716 C C . GLY A 1 87 ? 14.568 17.463 -3.698 1.00 91.50 87 GLY A C 1
ATOM 717 O O . GLY A 1 87 ? 14.589 16.366 -4.268 1.00 91.50 87 GLY A O 1
ATOM 718 N N . ASP A 1 88 ? 14.487 17.603 -2.374 1.00 92.75 88 ASP A N 1
ATOM 719 C CA . ASP A 1 88 ? 14.381 16.493 -1.417 1.00 92.75 88 ASP A CA 1
ATOM 720 C C . ASP A 1 88 ? 12.924 16.084 -1.113 1.00 92.75 88 ASP A C 1
ATOM 722 O O . ASP A 1 88 ? 12.675 15.162 -0.335 1.00 92.75 88 ASP A O 1
ATOM 726 N N . GLY A 1 89 ? 11.946 16.760 -1.724 1.00 92.88 89 GLY A N 1
ATOM 727 C CA . GLY A 1 89 ? 10.517 16.563 -1.506 1.00 92.88 89 GLY A CA 1
ATOM 728 C C . GLY A 1 89 ? 9.771 15.919 -2.677 1.00 92.88 89 GLY A C 1
ATOM 729 O O . GLY A 1 89 ? 10.328 15.557 -3.718 1.00 92.88 89 GLY A O 1
ATOM 730 N N . TRP A 1 90 ? 8.455 15.794 -2.490 1.00 94.00 90 TRP A N 1
ATOM 731 C CA . TRP A 1 90 ? 7.519 15.289 -3.492 1.00 94.00 90 TRP A CA 1
ATOM 732 C C . TRP A 1 90 ? 6.343 16.247 -3.652 1.00 94.00 90 TRP A C 1
ATOM 734 O O . TRP A 1 90 ? 5.632 16.538 -2.689 1.00 94.00 90 TRP A O 1
ATOM 744 N N . LEU A 1 91 ? 6.089 16.674 -4.885 1.00 93.12 91 LEU A N 1
ATOM 745 C CA . LEU A 1 91 ? 4.903 17.438 -5.244 1.00 93.12 91 LEU A CA 1
ATOM 746 C C . LEU A 1 91 ? 3.827 16.518 -5.800 1.00 93.12 91 LEU A C 1
ATOM 748 O O . LEU A 1 91 ? 4.062 15.777 -6.754 1.00 93.12 91 LEU A O 1
ATOM 752 N N . TYR A 1 92 ? 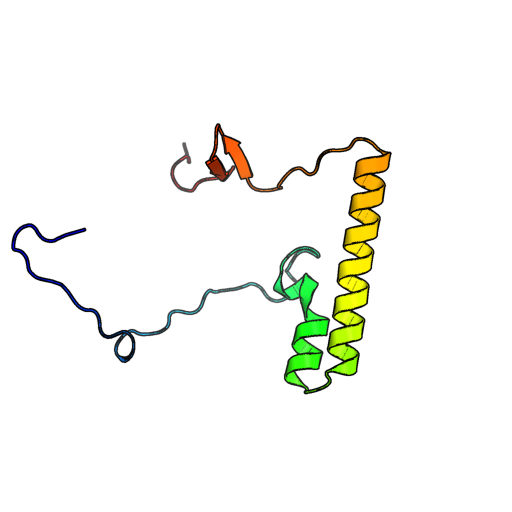2.619 16.609 -5.248 1.00 93.06 92 TYR A N 1
ATOM 753 C CA . TYR A 1 92 ? 1.445 16.021 -5.886 1.00 93.06 92 TYR A CA 1
ATOM 754 C C . TYR A 1 92 ? 1.158 16.762 -7.196 1.00 93.06 92 TYR A C 1
ATOM 756 O O . TYR A 1 92 ? 1.140 17.990 -7.215 1.00 93.06 92 TYR A O 1
ATOM 764 N N . LEU A 1 93 ? 0.937 16.017 -8.281 1.00 92.12 93 LEU A N 1
ATOM 765 C CA . LEU A 1 93 ? 0.823 16.581 -9.632 1.00 92.12 93 LEU A CA 1
ATOM 766 C C . LEU A 1 93 ? -0.437 17.434 -9.838 1.00 92.12 93 LEU A C 1
ATOM 768 O O . LEU A 1 93 ? -0.410 18.362 -10.636 1.00 92.12 93 LEU A O 1
ATOM 772 N N . ASN A 1 94 ? -1.525 17.144 -9.116 1.00 90.31 94 ASN A N 1
ATOM 773 C CA . ASN A 1 94 ? -2.822 17.816 -9.288 1.00 90.31 94 ASN A CA 1
ATOM 774 C C . ASN A 1 94 ? -3.343 18.405 -7.968 1.00 90.31 94 ASN A C 1
ATOM 776 O O . ASN A 1 94 ? -4.397 17.987 -7.481 1.00 90.31 94 ASN A O 1
ATOM 780 N N . PRO A 1 95 ? -2.598 19.309 -7.315 1.00 89.50 95 PRO A N 1
ATOM 781 C CA . PRO A 1 95 ? -2.982 19.805 -6.007 1.00 89.50 95 PRO A CA 1
ATOM 782 C C . PRO A 1 95 ? -4.231 20.684 -6.092 1.00 89.50 95 PRO A C 1
ATOM 784 O O . PRO A 1 95 ? -4.372 21.504 -6.994 1.00 89.50 95 PRO A O 1
ATOM 787 N N . LEU A 1 96 ? -5.107 20.549 -5.093 1.00 84.12 96 LEU A N 1
ATOM 788 C CA . LEU A 1 96 ? -6.391 21.261 -5.030 1.00 84.12 96 LEU A CA 1
ATOM 789 C C . LEU A 1 96 ? -6.250 22.791 -4.957 1.00 84.12 96 LEU A C 1
ATOM 791 O O . LEU A 1 96 ? -7.224 23.496 -5.161 1.00 84.12 96 LEU A O 1
ATOM 795 N N . TRP A 1 97 ? -5.057 23.299 -4.647 1.00 82.81 97 TRP A N 1
ATOM 796 C CA . TRP A 1 97 ? -4.767 24.729 -4.535 1.00 82.81 97 TRP A CA 1
ATOM 797 C C . TRP A 1 97 ? -4.181 25.350 -5.814 1.00 82.81 97 TRP A C 1
ATOM 799 O O . TRP A 1 97 ? -4.050 26.567 -5.867 1.00 82.81 97 TRP A O 1
ATOM 809 N N . LYS A 1 98 ? -3.822 24.553 -6.838 1.00 69.69 98 LYS A N 1
ATOM 810 C CA . LYS A 1 98 ? -3.305 25.054 -8.133 1.00 69.69 98 LYS A CA 1
ATOM 811 C C . LYS A 1 98 ? -4.372 25.159 -9.229 1.00 69.69 98 LYS A C 1
ATOM 813 O O . LYS A 1 98 ? -4.021 25.370 -10.383 1.00 69.69 98 LYS A O 1
ATOM 818 N N . THR A 1 99 ? -5.653 24.987 -8.915 1.00 62.09 99 THR A N 1
ATOM 819 C CA . THR A 1 99 ? -6.732 25.221 -9.886 1.00 62.09 99 THR A CA 1
ATOM 820 C C . THR A 1 99 ? -6.809 26.709 -10.240 1.00 62.09 99 THR A C 1
ATOM 822 O O . THR A 1 99 ? -7.353 27.488 -9.460 1.00 62.09 99 THR A O 1
ATOM 825 N N . HIS A 1 100 ? -6.261 27.064 -11.404 1.00 52.91 100 HIS A N 1
ATOM 826 C CA . HIS A 1 100 ? -6.521 28.280 -12.173 1.00 52.91 100 HIS A CA 1
ATOM 827 C C . HIS A 1 100 ? -6.756 27.886 -13.630 1.00 52.91 100 HIS A C 1
ATOM 829 O O . HIS A 1 100 ? -5.987 27.030 -14.125 1.00 52.91 100 HIS A O 1
#

Secondary structure (DSSP, 8-state):
---TT-------GGGS---PPP---GGGS-TTSHHHHTHHHHHHHHTT-HHHHHHHHHHHHHHHHHHHHHHHHTT-----SSEEEETTEEEESS-TT---

=== Feature glossary ===
A reading guide for the features in this record.

Start from the sequence.

  · Sequence gives the chain of amino acids in standard one-letter code (A=alanine, C=cysteine, …, Y=tyrosine), read N→C. It is the only feature that is directly encoded by the gene; all structural features are deri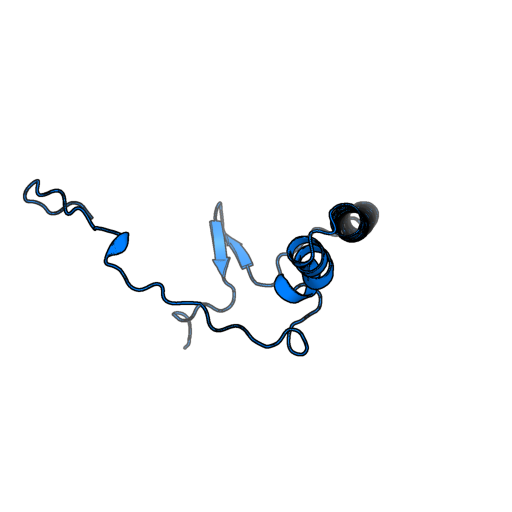ved from the folded form of this sequence.

Fold it, and you get atomic coordinates and the backbone conformation that goes with them.

  · Structure coordinates are given as an mmCIF _atom_site loop: one row per atom with element, residue name, chain id, sequence number, and x/y/z position in Å. Only the four main-chain atoms per residue are included here; side chains are omitted to keep the record compact.

  · Backbone dihedral angles. Every residue except chain termini has a φ (preceding-C → N → Cα → C) and a ψ (N → Cα → C → next-N). They are reported in degrees following the IUPAC sign convention. Secondary structure is essentially a statement about which (φ, ψ) basin each residue occupies.

  · Eight-state secondary structure (DSSP): H is the canonical α-helix, G the tighter 3₁₀-helix, I the wider π-helix; E/B are β-structure, T and S are turns and bends, and '-' is everything else. DSSP derives these from the pattern of main-chain N–H···O=C hydrogen bonds, not from the sequence.

  · SS3 is a coarse helix/strand/coil call (letters a/b/c) made by the P-SEA algorithm from inter-Cα distances and dihedrals. It is less detailed than DSSP but needs only Cα positions.

Summarize the fold with a handful of shape descriptors and a per-residue structural alphabet.

  · Radius of gyration (Rg) is the root-mean-square distance of Cα atoms from their centroid — a single number for overall size and compactness. A globular domain of N residues has Rg ≈ 2.2·N^0.38 Å; an extended or disordered chain has a much larger Rg. The Cα contact count is the number of residue pairs whose Cα atoms are within 8 Å and are more than four positions apart in sequence — a standard proxy for tertiary packing density. The bounding box is the smallest axis-aligned box enclosing all Cα atoms.

  · 3Di is Foldseek's structural alphabet. Each residue is assigned one of twenty discrete states based on how its Cα sits relative to its spatial (not sequential) neighbors. Aligning 3Di strings finds structural homologs roughly as well as full 3D superposition, but orders of magnitude faster.

  · Solvent-accessible surface area (SASA) is the area in Å² traced out by the centre of a 1.4 Å probe sphere (a water molecule) rolled over the protein's van der Waals surface (Shrake–Rupley / Lee–Richards construction). Buried residues have near-zero SASA; fully exposed residues can exceed 200 Å². The total SASA scales roughly with the number of surface residues.

Ask how reliable the model is.

  · For AlphaFold models, the B-factor field carries pLDDT — the model's own estimate of local accuracy on a 0–100 scale. Regions with pLDDT<50 should be treated as essentially unmodeled; they often correspond to intrinsically disordered segments.

  · For experimental (PDB) structures, the B-factor (temperature factor) quantifies the positional spread of each atom in the crystal — a combination of thermal vibration and static disorder — in units of Å². High B-factors mark flexible loops or poorly resolved regions; low B-factors mark the rigid, well-ordered core.

  · Predicted Aligned Error (PAE) is an AlphaFold confidence matrix: entry (i, j) is the expected error in the position of residue j, in ångströms, when the prediction is superimposed on the true structure at residue i. Low PAE within a block of residues means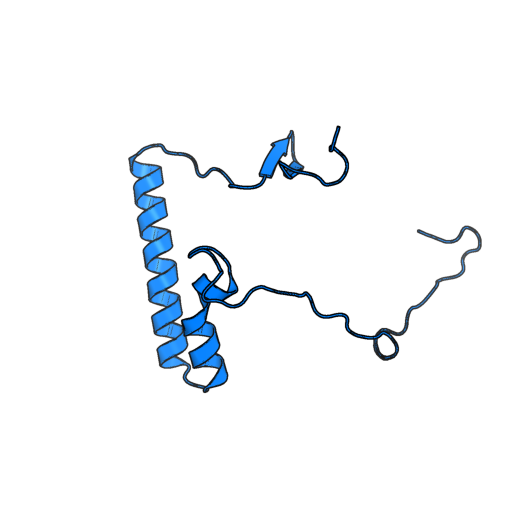 that block is internally rigid and well-predicted; high PAE between two blocks means their relative placement is uncertain even if each block individually is confident.

Place it in context: what it resembles, what it is annotated as, and how it looks.

  · Structural nearest neighbors (via Foldseek easy-search vs the PDB). Reported per hit: target PDB id, E-value, and alignment TM-score. A TM-score above ~0.5 is the conventional threshold for 'same fold'.

  · Functional annotations link the protein to curated databases. InterPro entries identify conserved domains and families by matching the sequence against member-database signatures (Pfam, PROSITE, CDD, …). Gene Ontology (GO) terms describe molecular function, biological process, and cellular component in a controlled vocabulary. CATH places the structure in a hierarchical fold classification (Class/Architecture/Topology/Homologous-superfamily). The organism is the source species.

  · The contact map is a binary N×N matrix image: pixel (i, j) is dark where Cα_i and Cα_j are within 8 Å and |i−j|>4. Because the |i−j|>4 filter removes local helical contacts, off-diagonal stripes parallel to the main diagonal indicate parallel β-sheets; stripes perpendicular to it indicate antiparallel β-sheets. The Ramachandran plot scatters every residue's (φ, ψ) pair against the sterically allowed regions. The PAE heatmap renders the predicted-aligned-error matrix.

  · Six rendered views show the 3D structure from the faces of a cube — i.e. along ±x, ±y, ±z. Rendering representation is drawn randomly per protein from cartoon (secondary-structure ribbons), sticks (backbone bonds), or molecular surface; coloring is either N→C rainbow (blue at the N-terminus through red at the C-terminus) or one color per chain.